Protein AF-A0A5K1B548-F1 (afdb_monomer_lite)

Foldseek 3Di:
DPDAQEDEQDDEDDPP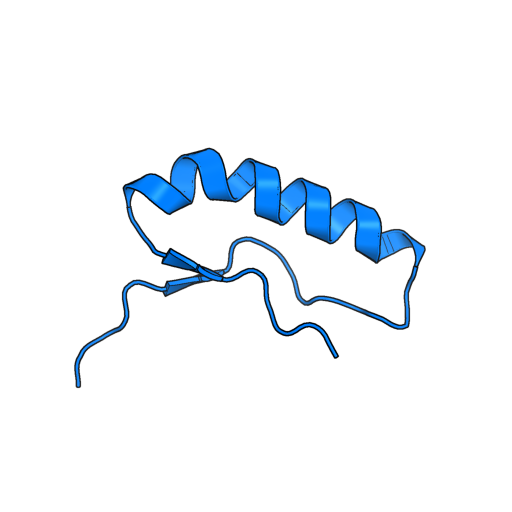DPVCNVVLVVSSVVSCVPSVVPHHYDSHDDD

Radius of gyration: 11.61 Å; chains: 1; bounding box: 28×20×29 Å

pLDDT: mean 89.45, std 9.32, range [55.19, 96.25]

Secondary structure (DSSP, 8-state):
-----EEE-SS---TT-HHHHHHHHHHHHHHHHHHTTTSEEE-----

Organism: NCBI:txid210225

InterPro domains:
  IPR008811 Glycosyl hydrolases 36 [PF05691] (1-47)
  IPR008811 Glycosyl hydrolases 36 [PTHR31268] (1-47)

Sequence (47 aa):
SKASAVARASEDFMPNEPTLQTRHIASVAFNSMLLGEIVVPDWDMFH

Structure (mmCIF, N/CA/C/O backbone):
data_AF-A0A5K1B548-F1
#
_entry.id   AF-A0A5K1B548-F1
#
loop_
_atom_site.group_PDB
_atom_site.id
_atom_site.type_symbol
_atom_site.label_atom_id
_atom_site.label_alt_id
_atom_site.label_comp_id
_atom_site.label_asym_id
_atom_site.label_entity_id
_atom_site.label_seq_id
_atom_site.pdbx_PDB_ins_code
_atom_site.Cartn_x
_atom_site.Cartn_y
_atom_site.Cartn_z
_atom_site.occupancy
_atom_site.B_iso_or_equiv
_atom_site.auth_seq_id
_atom_site.auth_comp_id
_atom_site.auth_asym_id
_atom_site.auth_atom_id
_atom_site.pdbx_PDB_model_num
ATOM 1 N N . SER A 1 1 ? 19.826 -9.871 -13.176 1.00 55.59 1 SER A N 1
ATOM 2 C CA . SER A 1 1 ? 18.665 -9.551 -12.327 1.00 55.59 1 SER A CA 1
ATOM 3 C C . SER A 1 1 ? 17.725 -8.622 -13.057 1.00 55.59 1 SER A C 1
ATOM 5 O O . SER A 1 1 ? 18.161 -7.554 -13.462 1.00 55.59 1 SER A O 1
ATOM 7 N N . LYS A 1 2 ? 16.466 -9.021 -13.269 1.00 55.19 2 LYS A N 1
ATOM 8 C CA . LYS A 1 2 ? 15.411 -8.092 -13.692 1.00 55.19 2 LYS A CA 1
ATOM 9 C C . LYS A 1 2 ? 14.967 -7.337 -12.440 1.00 55.19 2 LYS A C 1
ATOM 11 O O . LYS A 1 2 ? 14.443 -7.969 -11.529 1.00 55.19 2 LYS A O 1
ATOM 16 N N . ALA A 1 3 ? 15.245 -6.039 -12.356 1.00 65.50 3 ALA A N 1
ATOM 17 C CA . ALA A 1 3 ? 14.630 -5.205 -11.332 1.00 65.50 3 ALA A CA 1
ATOM 18 C C . ALA A 1 3 ? 13.131 -5.150 -11.651 1.00 65.50 3 ALA A C 1
ATOM 20 O 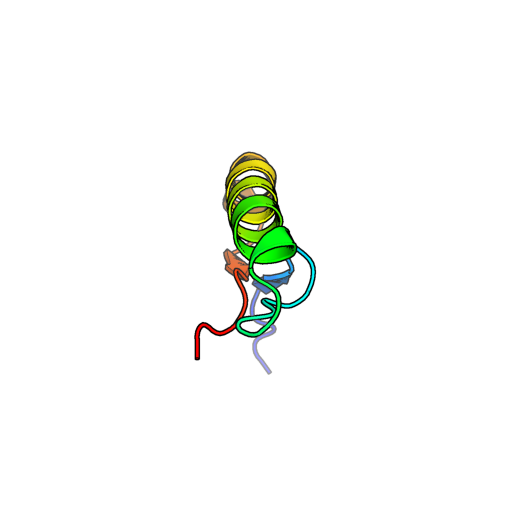O . ALA A 1 3 ? 12.749 -4.703 -12.731 1.00 65.50 3 ALA A O 1
ATOM 21 N N . SER A 1 4 ? 12.301 -5.702 -10.768 1.00 71.12 4 SER A N 1
ATOM 22 C CA . SER A 1 4 ? 10.856 -5.545 -10.888 1.00 71.12 4 SER A CA 1
ATOM 23 C C . SER A 1 4 ? 10.529 -4.085 -10.588 1.00 71.12 4 SER A C 1
ATOM 25 O O . SER A 1 4 ? 11.0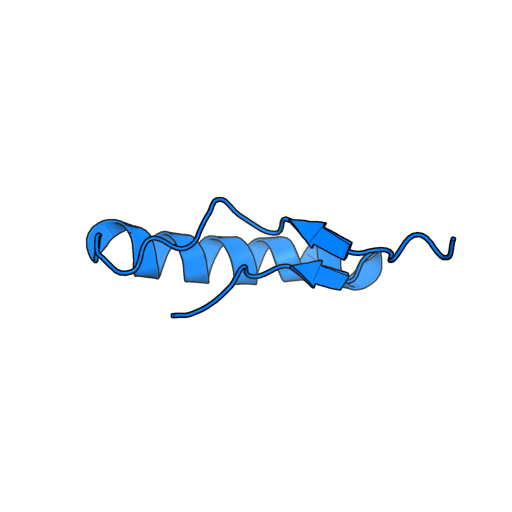09 -3.556 -9.586 1.00 71.12 4 SER A O 1
ATOM 27 N N . ALA A 1 5 ? 9.756 -3.424 -11.448 1.00 85.25 5 ALA A N 1
ATOM 28 C CA . ALA A 1 5 ? 9.331 -2.039 -11.252 1.00 85.25 5 ALA A CA 1
ATOM 29 C C . ALA A 1 5 ? 8.185 -1.980 -10.230 1.00 85.25 5 ALA A C 1
ATOM 31 O O . ALA A 1 5 ? 7.087 -1.550 -10.555 1.00 85.25 5 ALA A O 1
ATOM 32 N N . VAL A 1 6 ? 8.422 -2.502 -9.026 1.00 89.81 6 VAL A N 1
ATOM 33 C CA . VAL A 1 6 ? 7.452 -2.546 -7.931 1.00 89.81 6 VAL A CA 1
ATOM 34 C C . VAL A 1 6 ? 7.817 -1.467 -6.923 1.00 89.81 6 VAL A C 1
ATOM 36 O O . VAL A 1 6 ? 8.974 -1.378 -6.512 1.00 89.81 6 VAL A O 1
ATOM 39 N N . ALA A 1 7 ? 6.844 -0.648 -6.532 1.00 90.75 7 ALA A N 1
ATOM 40 C CA . ALA A 1 7 ? 7.044 0.417 -5.556 1.00 90.75 7 ALA A CA 1
ATOM 41 C C . ALA A 1 7 ? 6.003 0.337 -4.445 1.00 90.75 7 ALA A C 1
ATOM 43 O O . ALA A 1 7 ? 4.829 0.086 -4.703 1.00 90.75 7 ALA A O 1
ATOM 44 N N . ARG A 1 8 ? 6.432 0.599 -3.210 1.00 91.88 8 ARG A N 1
ATOM 45 C CA . ARG A 1 8 ? 5.556 0.629 -2.036 1.00 91.88 8 ARG A CA 1
ATOM 46 C C . ARG A 1 8 ? 4.520 1.740 -2.177 1.00 91.88 8 ARG A C 1
ATOM 48 O O . ARG A 1 8 ? 4.886 2.907 -2.309 1.00 91.88 8 ARG A O 1
ATOM 55 N N . ALA A 1 9 ? 3.240 1.374 -2.141 1.00 93.69 9 ALA A N 1
ATOM 56 C CA . ALA A 1 9 ? 2.139 2.329 -2.232 1.00 93.69 9 ALA A CA 1
ATOM 57 C C . ALA A 1 9 ? 1.737 2.907 -0.866 1.00 93.69 9 ALA A C 1
ATOM 59 O O . ALA A 1 9 ? 1.066 3.935 -0.817 1.00 93.69 9 ALA A O 1
ATOM 60 N N . SER A 1 10 ? 2.129 2.268 0.240 1.00 94.62 10 SER A N 1
ATOM 61 C CA . SER A 1 10 ? 1.885 2.746 1.605 1.00 94.62 10 SER A CA 1
ATOM 62 C C . SER A 1 10 ? 2.850 2.115 2.620 1.00 94.62 10 SER A C 1
ATOM 64 O O . SER A 1 10 ? 3.768 1.378 2.240 1.00 94.62 10 SER A O 1
ATOM 66 N N . GLU A 1 11 ? 2.635 2.431 3.900 1.00 90.81 11 GLU A N 1
ATOM 67 C CA . GLU A 1 11 ? 3.269 1.758 5.044 1.00 90.81 11 GLU A CA 1
ATOM 68 C C . GLU A 1 11 ? 2.841 0.278 5.137 1.00 90.81 11 GLU A C 1
ATOM 70 O O . GLU A 1 11 ? 2.055 -0.194 4.317 1.00 90.81 11 GLU A O 1
ATOM 75 N N . ASP A 1 12 ? 3.404 -0.479 6.082 1.00 91.75 12 ASP A N 1
ATOM 76 C CA . ASP A 1 12 ? 3.080 -1.902 6.255 1.00 91.75 12 ASP A CA 1
ATOM 77 C C . ASP A 1 12 ? 1.619 -2.108 6.686 1.00 91.75 12 ASP A C 1
ATOM 79 O O . ASP A 1 12 ? 1.066 -1.362 7.503 1.00 91.75 12 ASP A O 1
ATOM 83 N N . PHE A 1 13 ? 1.003 -3.177 6.189 1.00 92.25 13 PHE A N 1
ATOM 84 C CA . PHE A 1 13 ? -0.300 -3.616 6.649 1.00 92.25 13 PHE A CA 1
ATOM 85 C C . PHE A 1 13 ? -0.183 -4.222 8.052 1.00 92.25 13 PHE A C 1
ATOM 87 O O . PHE A 1 13 ? 0.474 -5.238 8.276 1.00 92.25 13 PHE A O 1
ATOM 94 N N . MET A 1 14 ? -0.869 -3.605 9.015 1.00 92.31 14 MET A N 1
ATOM 95 C CA . MET A 1 14 ? -0.893 -4.040 10.412 1.00 92.31 14 MET A CA 1
ATOM 96 C C . MET A 1 14 ? -2.238 -4.713 10.748 1.00 92.31 14 MET A C 1
ATOM 98 O O . MET A 1 14 ? -3.171 -4.030 11.180 1.00 92.31 14 MET A O 1
ATOM 102 N N . PRO A 1 15 ? -2.374 -6.048 10.597 1.00 88.94 15 PRO A N 1
ATOM 103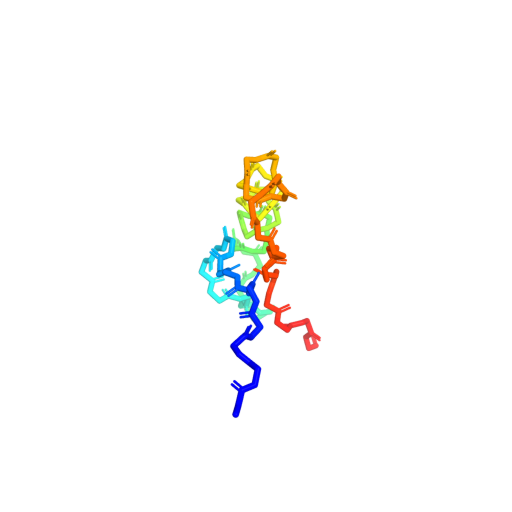 C CA . PRO A 1 15 ? -3.646 -6.746 10.826 1.00 88.94 15 PRO A CA 1
ATOM 104 C C . PRO A 1 15 ? -4.140 -6.634 12.273 1.00 88.94 15 PRO A C 1
ATOM 106 O O . PRO A 1 15 ? -5.345 -6.595 12.512 1.00 88.94 15 PRO A O 1
ATOM 109 N N . ASN A 1 16 ? -3.222 -6.515 13.233 1.00 93.25 16 ASN A N 1
ATOM 110 C CA . ASN A 1 16 ? -3.548 -6.431 14.657 1.00 93.25 16 ASN A CA 1
ATOM 111 C C . ASN A 1 16 ? -3.992 -5.030 15.111 1.00 93.25 16 ASN A C 1
ATOM 113 O O . ASN A 1 16 ? -4.387 -4.879 16.263 1.00 93.25 16 ASN A O 1
ATOM 117 N N . GLU A 1 17 ? -3.950 -4.025 14.230 1.00 93.19 17 GLU A N 1
ATOM 118 C CA . GLU A 1 17 ? -4.291 -2.633 14.542 1.00 93.19 17 GLU A CA 1
ATOM 119 C C . GLU A 1 17 ? -5.454 -2.149 13.654 1.00 93.19 17 GLU A C 1
ATOM 121 O O . GLU A 1 17 ? -5.241 -1.555 12.591 1.00 93.19 17 GLU A O 1
ATOM 126 N N . PRO A 1 18 ? -6.719 -2.377 14.062 1.00 89.06 18 PRO A N 1
ATOM 127 C CA . PRO A 1 18 ? -7.898 -2.109 13.230 1.00 89.06 18 PRO A CA 1
ATOM 128 C C . PRO A 1 18 ? -8.043 -0.645 12.806 1.00 89.06 18 PRO A C 1
ATOM 130 O O . PRO A 1 18 ? -8.601 -0.343 11.753 1.00 89.06 18 PRO A O 1
ATOM 133 N N . THR A 1 19 ? -7.528 0.278 13.619 1.00 92.38 19 THR A N 1
ATOM 134 C CA . THR A 1 19 ? -7.550 1.720 13.345 1.00 92.38 19 THR A CA 1
ATOM 135 C C . THR A 1 19 ? -6.694 2.098 12.134 1.00 92.38 19 THR A C 1
ATOM 137 O O . THR A 1 19 ? -6.977 3.101 11.475 1.00 92.38 19 THR A O 1
ATOM 140 N N . LEU A 1 20 ? -5.678 1.293 11.806 1.00 92.12 20 LEU A N 1
ATOM 141 C CA . LEU A 1 20 ? -4.752 1.535 10.702 1.00 92.12 20 LEU A CA 1
ATOM 142 C C . LEU A 1 20 ? -5.181 0.848 9.401 1.00 92.12 20 LEU A C 1
ATOM 144 O O . LEU A 1 20 ? -4.819 1.327 8.329 1.00 92.12 20 LEU A O 1
ATOM 148 N N . GLN A 1 21 ? -6.009 -0.199 9.461 1.00 91.94 21 GLN A N 1
ATOM 149 C CA . GLN A 1 21 ? -6.434 -0.961 8.278 1.00 91.94 21 GLN A CA 1
ATOM 150 C C . GLN A 1 21 ? -7.140 -0.081 7.236 1.00 91.94 21 GLN A C 1
ATOM 152 O O . GLN A 1 21 ? -6.750 -0.050 6.070 1.00 91.94 21 GLN A O 1
ATOM 157 N N . THR A 1 22 ? -8.139 0.703 7.653 1.00 94.56 22 THR A N 1
ATOM 158 C CA . THR A 1 22 ? -8.866 1.602 6.740 1.00 94.56 22 THR A CA 1
ATOM 159 C C . THR A 1 22 ? -7.947 2.667 6.145 1.00 94.56 22 THR A C 1
ATOM 161 O O . THR A 1 22 ? -8.072 3.017 4.972 1.00 94.56 22 THR A O 1
ATOM 164 N N . ARG A 1 23 ? -6.992 3.169 6.939 1.00 94.62 23 ARG A N 1
ATOM 165 C CA . ARG A 1 23 ? -6.012 4.164 6.489 1.00 94.62 23 ARG A CA 1
ATOM 166 C C . ARG A 1 23 ? -5.057 3.576 5.452 1.00 94.62 23 ARG A C 1
ATOM 168 O O . ARG A 1 23 ? -4.786 4.246 4.458 1.00 94.62 23 ARG A O 1
ATOM 175 N N . HIS A 1 24 ? -4.592 2.344 5.666 1.00 95.19 24 HIS A N 1
ATOM 176 C CA . HIS A 1 24 ? -3.764 1.604 4.715 1.00 95.19 24 HIS A CA 1
ATOM 177 C C . HIS A 1 24 ? -4.478 1.470 3.375 1.00 95.19 24 HIS A C 1
ATOM 179 O O . HIS A 1 24 ? -3.971 1.958 2.370 1.00 95.19 24 HIS A O 1
ATOM 185 N N . ILE A 1 25 ? -5.703 0.929 3.378 1.00 94.31 25 ILE A N 1
ATOM 186 C CA . ILE A 1 25 ? -6.500 0.721 2.159 1.00 94.31 25 ILE A CA 1
ATOM 187 C C . ILE A 1 25 ? -6.774 2.040 1.421 1.00 94.31 25 ILE A C 1
ATOM 189 O O . ILE A 1 25 ? -6.626 2.107 0.201 1.00 94.31 25 ILE A O 1
ATOM 193 N N . ALA A 1 26 ? -7.121 3.111 2.138 1.00 96.25 26 ALA A N 1
ATOM 194 C CA . ALA A 1 26 ? -7.327 4.422 1.523 1.00 96.25 26 ALA A CA 1
ATOM 195 C C . ALA A 1 26 ? -6.037 4.975 0.885 1.00 96.25 26 ALA A C 1
ATOM 197 O O . ALA A 1 26 ? -6.074 5.518 -0.219 1.00 96.25 26 ALA A O 1
ATOM 198 N N . SER A 1 27 ? -4.898 4.812 1.562 1.00 95.25 27 SER A N 1
ATOM 199 C CA . SER A 1 27 ? -3.589 5.283 1.105 1.00 95.25 27 SER A CA 1
ATOM 200 C C . SER A 1 27 ? -3.091 4.505 -0.118 1.00 95.25 27 SER A C 1
ATOM 202 O O . SER A 1 27 ? -2.754 5.123 -1.129 1.00 95.25 27 SER A O 1
ATOM 204 N N . VAL A 1 28 ? -3.127 3.164 -0.086 1.00 95.94 28 VAL A N 1
ATOM 205 C CA . VAL A 1 28 ? -2.727 2.337 -1.240 1.00 95.94 28 VAL A CA 1
ATOM 206 C C . VAL A 1 28 ? -3.625 2.596 -2.447 1.00 95.94 28 VAL A C 1
ATOM 208 O O . VAL A 1 28 ? -3.112 2.717 -3.558 1.00 95.94 28 VAL A O 1
ATOM 211 N N . ALA A 1 29 ? -4.939 2.761 -2.255 1.00 95.38 29 ALA A N 1
ATOM 212 C CA . ALA A 1 29 ? -5.869 3.046 -3.346 1.00 95.38 29 ALA A CA 1
ATOM 213 C C . ALA A 1 29 ? -5.599 4.416 -3.986 1.00 95.38 29 ALA A C 1
ATOM 215 O O . ALA A 1 29 ? -5.523 4.515 -5.211 1.00 95.38 29 ALA A O 1
ATOM 216 N N . PHE A 1 30 ? -5.406 5.459 -3.171 1.00 95.25 30 PHE A N 1
ATOM 217 C CA . PHE A 1 30 ? -5.113 6.807 -3.661 1.00 95.25 30 PHE A CA 1
ATOM 218 C C . PHE A 1 30 ? -3.765 6.870 -4.388 1.00 95.25 30 PHE A C 1
ATOM 220 O O . PHE A 1 30 ? -3.689 7.347 -5.519 1.00 95.25 30 PHE A O 1
ATOM 227 N N . ASN A 1 31 ? -2.706 6.326 -3.785 1.00 94.56 31 ASN A N 1
ATOM 228 C CA . ASN A 1 31 ? -1.365 6.368 -4.367 1.00 94.56 31 ASN A CA 1
ATOM 229 C C . ASN A 1 31 ? -1.255 5.512 -5.637 1.00 94.56 31 ASN A C 1
ATOM 231 O O . ASN A 1 31 ? -0.497 5.855 -6.546 1.00 94.56 31 ASN A O 1
ATOM 235 N N . SER A 1 32 ? -2.053 4.444 -5.749 1.00 94.88 32 SER A N 1
ATOM 236 C CA . SER A 1 32 ? -2.092 3.599 -6.949 1.00 94.88 32 SER A CA 1
ATOM 237 C C . SER A 1 32 ? -2.632 4.317 -8.185 1.00 94.88 32 SER A C 1
ATOM 239 O O . SER A 1 32 ? -2.306 3.888 -9.288 1.00 94.88 32 SER A O 1
ATOM 241 N N . MET A 1 33 ? -3.395 5.409 -8.039 1.00 93.44 33 MET A N 1
ATOM 242 C CA . MET A 1 33 ? -3.846 6.193 -9.197 1.00 93.44 33 MET A CA 1
ATOM 243 C C . MET A 1 33 ? -2.675 6.801 -9.976 1.00 93.44 33 MET A C 1
ATOM 245 O O . MET A 1 33 ? -2.713 6.814 -11.197 1.00 93.44 33 MET A O 1
ATOM 249 N N . LEU A 1 34 ? -1.635 7.275 -9.280 1.00 88.75 34 LEU A N 1
ATOM 250 C CA . LEU A 1 34 ? -0.438 7.836 -9.912 1.00 88.75 34 LEU A CA 1
ATOM 251 C C . LEU A 1 34 ? 0.621 6.754 -10.150 1.00 88.75 34 LEU A C 1
ATOM 253 O O . LEU A 1 34 ? 1.194 6.653 -11.232 1.00 88.75 34 LEU A O 1
ATOM 257 N N . LEU A 1 35 ? 0.896 5.935 -9.129 1.00 91.88 35 LEU A N 1
ATOM 258 C CA . LEU A 1 35 ? 1.954 4.930 -9.202 1.00 91.88 35 LEU A CA 1
ATOM 259 C C . LEU A 1 35 ? 1.652 3.874 -10.264 1.00 91.88 35 LEU A C 1
ATOM 261 O O . LEU A 1 35 ? 2.576 3.477 -10.963 1.00 91.88 35 LEU A O 1
ATOM 265 N N . GLY A 1 36 ? 0.384 3.488 -10.441 1.00 89.06 36 GLY A N 1
ATOM 266 C CA . GL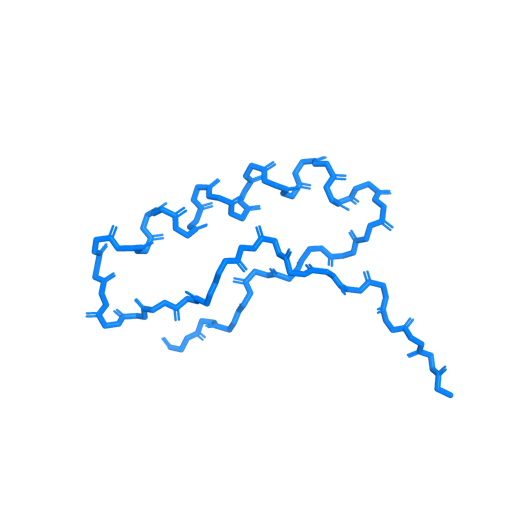Y A 1 36 ? -0.035 2.486 -11.422 1.00 89.06 36 GLY A CA 1
ATOM 267 C C . GLY A 1 36 ? 0.281 2.835 -12.879 1.00 89.06 36 GLY A C 1
ATOM 268 O O . GLY A 1 36 ? 0.308 1.937 -13.718 1.00 89.06 36 GLY A O 1
ATOM 269 N N . GLU A 1 37 ? 0.557 4.103 -13.193 1.00 91.56 37 GLU A N 1
ATOM 270 C CA . GLU A 1 37 ? 0.964 4.525 -14.540 1.00 91.56 37 GLU A CA 1
ATOM 271 C C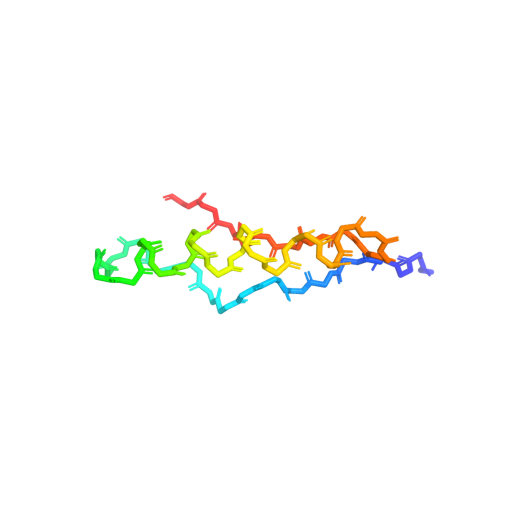 . GLU A 1 37 ? 2.460 4.293 -14.816 1.00 91.56 37 GLU A C 1
ATOM 273 O O . GLU A 1 37 ? 2.868 4.177 -15.971 1.00 91.56 37 GLU A O 1
ATOM 278 N N . ILE A 1 38 ? 3.288 4.230 -13.767 1.00 89.88 38 ILE A N 1
ATOM 279 C CA . ILE A 1 38 ? 4.759 4.255 -13.863 1.00 89.88 38 ILE A CA 1
ATOM 280 C C . ILE A 1 38 ? 5.372 2.940 -13.363 1.00 89.88 38 ILE A C 1
ATOM 282 O O . ILE A 1 38 ? 6.399 2.484 -13.870 1.00 89.88 38 ILE A O 1
ATOM 286 N N . VAL A 1 39 ? 4.754 2.332 -12.354 1.00 93.25 39 VAL A N 1
ATOM 287 C CA . VAL A 1 39 ? 5.241 1.168 -11.612 1.00 93.25 39 VAL A CA 1
ATOM 288 C C . VAL A 1 39 ? 4.071 0.275 -11.205 1.00 93.25 39 VAL A C 1
ATOM 290 O O . VAL A 1 39 ? 2.909 0.664 -11.247 1.00 93.25 39 VAL A O 1
ATOM 293 N N . VAL A 1 40 ? 4.372 -0.945 -10.778 1.00 92.88 40 VAL A N 1
ATOM 294 C CA . VAL A 1 40 ? 3.400 -1.818 -10.121 1.00 92.88 40 VAL A CA 1
ATOM 295 C C . VAL A 1 40 ? 3.330 -1.416 -8.640 1.00 92.88 40 VAL A C 1
ATOM 297 O O . VAL A 1 40 ? 4.325 -1.582 -7.930 1.00 92.88 40 VAL A O 1
ATOM 300 N N . PRO A 1 41 ? 2.206 -0.864 -8.150 1.00 94.06 41 PRO A N 1
ATOM 301 C CA . PRO A 1 41 ? 2.072 -0.505 -6.744 1.00 94.06 41 PRO A CA 1
ATOM 302 C C . PRO A 1 41 ? 1.972 -1.766 -5.876 1.00 94.06 41 PRO A C 1
ATOM 304 O O . PRO A 1 41 ? 1.117 -2.621 -6.097 1.00 94.06 41 PRO A O 1
ATOM 307 N N . ASP A 1 42 ? 2.839 -1.864 -4.874 1.00 93.56 42 ASP A N 1
ATOM 308 C CA . ASP A 1 42 ? 2.812 -2.893 -3.837 1.00 93.56 42 ASP A CA 1
ATOM 309 C C . ASP A 1 42 ? 1.891 -2.458 -2.695 1.00 93.56 42 ASP A C 1
ATOM 311 O O . ASP A 1 42 ? 2.098 -1.405 -2.083 1.00 93.56 42 ASP A O 1
ATOM 315 N N . TRP A 1 43 ? 0.864 -3.269 -2.446 1.00 92.94 43 TRP A N 1
ATOM 316 C CA . TRP A 1 43 ? -0.157 -3.058 -1.416 1.00 92.94 43 TRP A CA 1
ATOM 317 C C . TRP A 1 43 ? 0.185 -3.730 -0.085 1.00 92.94 43 TRP A C 1
ATOM 319 O O . TRP A 1 43 ? -0.596 -3.622 0.861 1.00 92.94 43 TRP A O 1
ATOM 329 N N . ASP A 1 44 ? 1.358 -4.356 -0.013 1.00 92.38 44 ASP A N 1
ATOM 330 C CA . ASP A 1 44 ? 1.822 -5.188 1.086 1.00 92.38 44 ASP A CA 1
ATOM 331 C C . ASP A 1 44 ? 1.093 -6.537 1.201 1.00 92.38 44 ASP A C 1
ATOM 333 O O . ASP A 1 44 ? 0.122 -6.833 0.497 1.00 92.38 44 ASP A O 1
ATOM 337 N N . MET A 1 45 ? 1.616 -7.405 2.065 1.00 91.88 45 MET A N 1
ATOM 338 C CA . MET A 1 45 ? 1.072 -8.741 2.289 1.00 91.88 45 MET A CA 1
ATOM 339 C C . MET A 1 45 ? -0.131 -8.700 3.242 1.00 91.88 45 MET A C 1
ATOM 341 O O . MET A 1 45 ? -0.035 -8.219 4.369 1.00 91.88 45 MET A O 1
ATOM 345 N N . PHE A 1 46 ? -1.258 -9.276 2.819 1.00 86.62 46 PHE A N 1
ATOM 346 C CA . PHE A 1 46 ? -2.396 -9.545 3.700 1.00 86.62 46 PHE A CA 1
ATOM 347 C C . PHE A 1 46 ? -2.233 -10.939 4.324 1.00 86.62 46 PHE A C 1
ATOM 349 O O . PHE A 1 46 ? -2.145 -11.930 3.596 1.00 86.62 46 PHE A O 1
ATOM 356 N N . HIS A 1 47 ? -2.153 -10.998 5.655 1.00 74.31 47 HIS A N 1
ATOM 357 C CA . HIS A 1 47 ? -2.018 -12.230 6.444 1.00 74.31 47 HIS A CA 1
ATOM 358 C C . HIS A 1 47 ? -3.339 -12.625 7.102 1.00 74.31 47 HIS A C 1
ATOM 360 O O . HIS A 1 47 ? -4.063 -11.705 7.548 1.00 74.31 47 HIS A O 1
#